Protein AF-A0A5C7MTZ8-F1 (afdb_monomer)

Foldseek 3Di:
DQVPADAFAPDWAQWDAFQWWFHHGPDIDGHLHIGTGRTHTDDGALDRQACPPDVVRGPDDPPDDDDDDDDDPVVSVVSHDDPPD

Solvent-accessible surface area (backbone atoms only — not comparable to full-atom values): 5293 Å² total; per-residue (Å²): 113,78,93,73,41,38,71,50,46,93,71,52,41,80,70,37,58,49,20,31,26,29,32,42,39,88,44,72,53,65,36,62,49,73,39,64,42,30,51,45,73,80,53,67,50,47,62,76,44,56,37,92,91,44,89,68,39,50,74,71,61,95,86,68,85,85,83,91,75,91,72,56,70,69,59,37,61,75,57,39,73,59,97,86,117

Sequence (85 aa):
DQRIAVPRHAAPRTKVKAGSVGIAGSQTGIYPFDSPGGWQLIGQTPFKLFNANKNPVCLLAPGDEVQFISISKEKFEAQYEHPGS

Mean predicted aligned error: 3.92 Å

Secondary structure (DSSP, 8-state):
-GGG-BPPPSS-EEEE-TTEEEEEBTEEEE-SSSEEE-SEEEEE-SS-SB-TTSSSSBS--TT---------HHHHHHH---TT-

Nearest PDB structures (foldseek):
  2phc-assembly1_B  TM=9.836E-01  e=1.108E-07  Pyrococcus horikoshii OT3
  3mml-assembly1_B  TM=9.520E-01  e=2.197E-06  Mycolicibacterium smegmatis MC2 155
  5dud-assembly2_D  TM=9.676E-01  e=6.072E-06  Escherichia coli K-12
  3ore-assembly1_A  TM=9.542E-01  e=1.478E-05  Thermus thermophilus HB8
  3opf-assembly2_B  TM=9.474E-01  e=1.678E-05  Thermus thermophilus HB8

pLDDT: mean 92.55, std 9.8, range [42.81, 97.94]

Structure (mmCIF, N/CA/C/O backbone):
data_AF-A0A5C7MTZ8-F1
#
_entry.id   AF-A0A5C7MTZ8-F1
#
loop_
_atom_site.group_PDB
_atom_site.id
_atom_site.type_symbol
_atom_site.label_atom_id
_atom_site.label_alt_id
_atom_site.label_comp_id
_atom_site.label_asym_id
_atom_site.label_entity_id
_atom_site.label_seq_id
_atom_site.pdbx_PDB_ins_code
_atom_site.Cartn_x
_atom_site.Cartn_y
_atom_site.Cartn_z
_atom_site.occupancy
_atom_site.B_iso_or_equiv
_atom_site.auth_seq_id
_atom_site.auth_comp_id
_atom_site.auth_asym_id
_atom_site.auth_atom_id
_atom_site.pdbx_PDB_model_num
ATOM 1 N N . ASP A 1 1 ? -5.633 -13.492 -9.769 1.00 85.88 1 ASP A N 1
ATOM 2 C CA . ASP A 1 1 ? -6.612 -13.668 -10.861 1.00 85.88 1 ASP A CA 1
ATOM 3 C C . ASP A 1 1 ? -6.050 -13.011 -12.117 1.00 85.88 1 ASP A C 1
ATOM 5 O O . ASP A 1 1 ? -5.690 -11.843 -12.055 1.00 85.88 1 ASP A O 1
ATOM 9 N N . GLN A 1 2 ? -5.894 -13.753 -13.216 1.00 89.75 2 GLN A N 1
ATOM 10 C CA . GLN A 1 2 ? -5.301 -13.214 -14.451 1.00 89.75 2 GLN A CA 1
ATOM 11 C C . GLN A 1 2 ? -6.211 -12.193 -15.147 1.00 89.75 2 GLN A C 1
ATOM 13 O O . GLN A 1 2 ? -5.721 -11.344 -15.881 1.00 89.75 2 GLN A O 1
ATOM 18 N N . ARG A 1 3 ? -7.523 -12.220 -14.880 1.00 95.06 3 ARG A N 1
ATOM 19 C CA . ARG A 1 3 ? -8.501 -11.308 -15.500 1.00 95.06 3 ARG A CA 1
ATOM 20 C C . ARG A 1 3 ? -8.304 -9.846 -15.102 1.00 95.06 3 ARG A C 1
ATOM 22 O O . ARG A 1 3 ? -8.779 -8.961 -15.799 1.00 95.06 3 ARG A O 1
ATOM 29 N N . ILE A 1 4 ? -7.619 -9.606 -13.985 1.00 91.94 4 ILE A N 1
ATOM 30 C CA . ILE A 1 4 ? -7.306 -8.265 -13.473 1.00 91.94 4 ILE A CA 1
ATOM 31 C C . ILE A 1 4 ? -5.819 -7.920 -13.612 1.00 91.94 4 ILE A C 1
ATOM 33 O O . ILE A 1 4 ? -5.383 -6.884 -13.112 1.00 91.94 4 ILE A O 1
ATOM 37 N N . ALA A 1 5 ? -5.026 -8.782 -14.258 1.00 93.94 5 ALA A N 1
ATOM 38 C CA . ALA A 1 5 ? -3.612 -8.524 -14.462 1.00 93.94 5 ALA A CA 1
ATOM 39 C C . ALA A 1 5 ? -3.430 -7.383 -15.469 1.00 93.94 5 ALA A C 1
ATOM 41 O O . ALA A 1 5 ? -3.940 -7.427 -16.586 1.00 93.94 5 ALA A O 1
ATOM 42 N N . VAL A 1 6 ? -2.695 -6.349 -15.065 1.00 93.50 6 VAL A N 1
ATOM 43 C CA . VAL A 1 6 ? -2.559 -5.110 -15.839 1.00 93.50 6 VAL A CA 1
ATOM 44 C C . VAL A 1 6 ? -1.142 -4.557 -15.695 1.00 93.50 6 VAL A C 1
ATOM 46 O O . VAL A 1 6 ? -0.595 -4.562 -14.587 1.00 93.50 6 VAL A O 1
ATOM 49 N N . PRO A 1 7 ? -0.488 -4.111 -16.783 1.00 92.12 7 PRO A N 1
ATOM 50 C CA . PRO A 1 7 ? 0.855 -3.560 -16.690 1.00 92.12 7 PRO A CA 1
ATOM 51 C C . PRO A 1 7 ? 0.888 -2.284 -15.841 1.00 92.12 7 PRO A C 1
ATOM 53 O O . PRO A 1 7 ? -0.103 -1.562 -15.684 1.00 92.12 7 PRO A O 1
ATOM 56 N N . ARG A 1 8 ? 2.081 -1.985 -15.320 1.00 92.12 8 ARG A N 1
ATOM 57 C CA . ARG A 1 8 ? 2.370 -0.685 -14.708 1.00 92.12 8 ARG A CA 1
ATOM 58 C C . ARG A 1 8 ? 2.147 0.427 -15.737 1.00 92.12 8 ARG A C 1
ATOM 60 O O . ARG A 1 8 ? 2.329 0.220 -16.935 1.00 92.12 8 ARG A O 1
ATOM 67 N N . HIS A 1 9 ? 1.796 1.617 -15.265 1.00 88.88 9 HIS A N 1
ATOM 68 C CA . HIS A 1 9 ? 1.830 2.821 -16.082 1.00 88.88 9 HIS A CA 1
ATOM 69 C C . HIS A 1 9 ? 3.217 3.009 -16.699 1.00 88.88 9 HIS A C 1
ATOM 71 O O . HIS A 1 9 ? 4.230 2.874 -16.010 1.00 88.88 9 HIS A O 1
ATOM 77 N N . ALA A 1 10 ? 3.236 3.377 -17.981 1.00 87.31 10 ALA A N 1
ATOM 78 C CA . ALA A 1 10 ? 4.463 3.709 -18.699 1.00 87.31 10 ALA A CA 1
ATOM 79 C C . ALA A 1 10 ? 5.179 4.922 -18.077 1.00 87.31 10 ALA A C 1
ATOM 81 O O . ALA A 1 10 ? 6.400 4.922 -17.959 1.00 87.31 10 ALA A O 1
ATOM 82 N N . ALA A 1 11 ? 4.414 5.919 -17.622 1.00 91.50 11 ALA A N 1
ATOM 83 C CA . ALA A 1 11 ? 4.911 7.034 -16.824 1.00 91.50 11 ALA A CA 1
ATOM 84 C C . ALA A 1 11 ? 4.428 6.877 -15.368 1.00 91.50 11 ALA A C 1
ATOM 86 O O . ALA A 1 11 ? 3.215 6.904 -15.130 1.00 91.50 11 ALA A O 1
ATOM 87 N N . PRO A 1 12 ? 5.324 6.681 -14.384 1.00 89.81 12 PRO A N 1
ATOM 88 C CA . PRO A 1 12 ? 4.923 6.535 -12.990 1.00 89.81 12 PRO A CA 1
ATOM 89 C C . PRO A 1 12 ? 4.355 7.846 -12.435 1.00 89.81 12 PRO A C 1
ATOM 91 O O . PRO A 1 12 ? 4.790 8.938 -12.799 1.00 89.81 12 PRO A O 1
ATOM 94 N N . ARG A 1 13 ? 3.407 7.742 -11.496 1.00 95.31 13 ARG A N 1
ATOM 95 C CA . ARG A 1 13 ? 2.966 8.901 -10.711 1.00 95.31 13 ARG A CA 1
ATOM 96 C C . ARG A 1 13 ? 4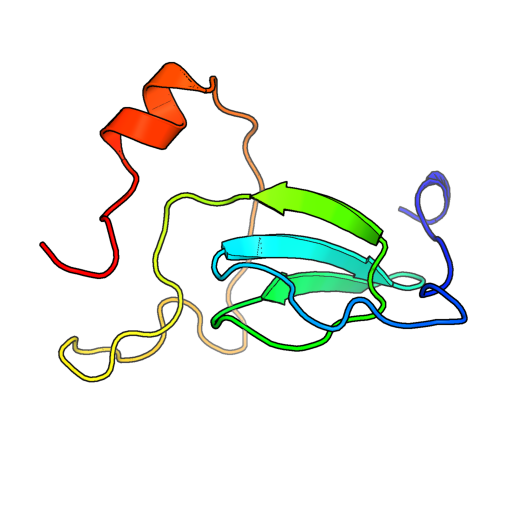.134 9.370 -9.856 1.00 95.31 13 ARG A C 1
ATOM 98 O O . ARG A 1 13 ? 4.794 8.554 -9.218 1.00 95.31 13 ARG A O 1
ATOM 105 N N . THR A 1 14 ? 4.342 10.679 -9.798 1.00 95.38 14 THR A N 1
ATOM 106 C CA . THR A 1 14 ? 5.361 11.299 -8.938 1.00 95.38 14 THR A CA 1
ATOM 107 C C . THR A 1 14 ? 5.025 11.159 -7.456 1.00 95.38 14 THR A C 1
ATOM 109 O O . THR A 1 14 ? 5.929 11.126 -6.626 1.00 95.38 14 THR A O 1
ATOM 112 N N . LYS A 1 15 ? 3.734 11.034 -7.122 1.00 96.06 15 LYS A N 1
ATOM 113 C CA . LYS A 1 15 ? 3.257 10.813 -5.759 1.00 96.06 15 LYS A CA 1
ATOM 114 C C . LYS A 1 15 ? 2.087 9.827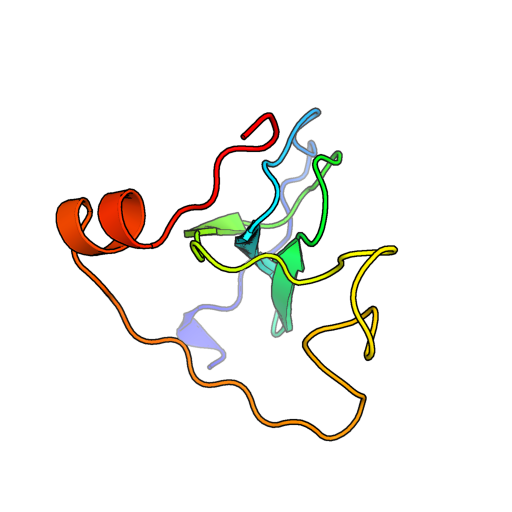 -5.726 1.00 96.06 15 LYS A C 1
ATOM 116 O O . LYS A 1 15 ? 1.038 10.069 -6.319 1.00 96.06 15 LYS A O 1
ATOM 121 N N . VAL A 1 16 ? 2.268 8.740 -4.988 1.00 96.81 16 VAL A N 1
ATOM 122 C CA . VAL A 1 16 ? 1.249 7.780 -4.555 1.00 96.81 16 VAL A CA 1
ATOM 123 C C . VAL A 1 16 ? 1.150 7.899 -3.040 1.00 96.81 16 VAL A C 1
ATOM 125 O O . VAL A 1 16 ? 2.176 7.947 -2.369 1.00 96.81 16 VAL A O 1
ATOM 128 N N . LYS A 1 17 ? -0.070 8.003 -2.503 1.00 95.88 17 LYS A N 1
ATOM 129 C CA . LYS A 1 17 ? -0.280 8.171 -1.059 1.00 95.88 17 LYS A CA 1
ATOM 130 C C . LYS A 1 17 ? 0.008 6.875 -0.301 1.00 95.88 17 LYS A C 1
ATOM 132 O O . LYS A 1 17 ? -0.345 5.796 -0.787 1.00 95.88 17 LYS A O 1
ATOM 137 N N . ALA A 1 18 ? 0.537 6.984 0.912 1.00 95.88 18 ALA A N 1
ATOM 138 C CA . ALA A 1 18 ? 0.613 5.864 1.844 1.00 95.88 18 ALA A CA 1
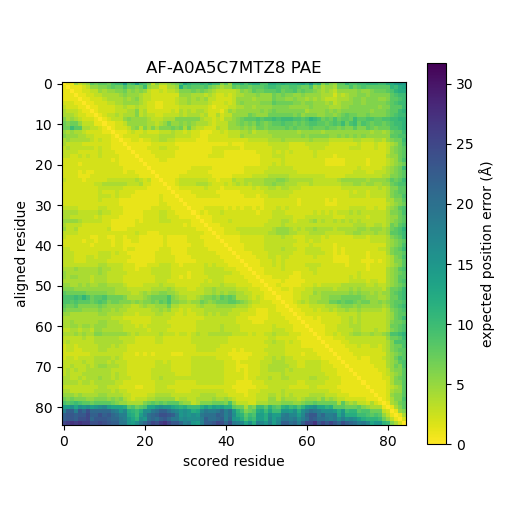ATOM 139 C C . ALA A 1 18 ? -0.763 5.185 2.021 1.00 95.88 18 ALA A C 1
ATOM 141 O O . ALA A 1 18 ? -1.816 5.833 2.017 1.00 95.88 18 ALA A O 1
ATOM 142 N N . GLY A 1 19 ? -0.752 3.861 2.135 1.00 96.38 19 GLY A N 1
ATOM 143 C CA . GLY A 1 19 ? -1.940 3.014 2.194 1.00 96.38 19 GLY A CA 1
ATOM 144 C C . GLY A 1 19 ? -2.582 2.722 0.834 1.00 96.38 19 GLY A C 1
ATOM 145 O O . GLY A 1 19 ? -3.532 1.945 0.790 1.00 96.38 19 GLY A O 1
ATOM 146 N N . SER A 1 20 ? -2.110 3.302 -0.280 1.00 97.88 20 SER A N 1
ATOM 147 C CA . SER A 1 20 ? -2.679 3.001 -1.606 1.00 97.88 20 SER A CA 1
ATOM 148 C C . SER A 1 20 ? -2.493 1.524 -1.951 1.00 97.88 20 SER A C 1
ATOM 150 O O . SER A 1 20 ? -1.400 0.988 -1.788 1.00 97.88 20 SER A O 1
ATOM 152 N N . VAL A 1 21 ? -3.542 0.886 -2.467 1.00 97.94 21 VAL A N 1
ATOM 153 C CA . VAL A 1 21 ? -3.529 -0.490 -2.978 1.00 97.94 21 VAL A CA 1
ATOM 154 C C . VAL A 1 21 ? -3.386 -0.435 -4.490 1.00 97.94 21 VAL A C 1
ATOM 156 O O . VAL A 1 21 ? -4.105 0.325 -5.147 1.00 97.94 21 VAL A O 1
ATOM 159 N N . GLY A 1 22 ? -2.494 -1.241 -5.058 1.00 97.38 22 GLY A N 1
ATOM 160 C CA . GLY A 1 22 ? -2.342 -1.300 -6.505 1.00 97.38 22 GLY A CA 1
ATOM 161 C C . GLY A 1 22 ? -2.098 -2.691 -7.061 1.00 97.38 22 GLY A C 1
ATOM 162 O O . GLY A 1 22 ? -1.767 -3.616 -6.324 1.00 97.38 22 GLY A O 1
ATOM 163 N N . ILE A 1 23 ? -2.199 -2.793 -8.385 1.00 97.38 23 ILE A N 1
ATOM 164 C CA . ILE A 1 23 ? -1.874 -3.988 -9.167 1.00 97.38 23 ILE A CA 1
ATOM 165 C C . ILE A 1 23 ? -0.767 -3.669 -10.182 1.00 97.38 23 ILE A C 1
ATOM 167 O O . ILE A 1 23 ? -0.752 -2.599 -10.802 1.00 97.38 23 ILE A O 1
ATOM 171 N N . ALA A 1 24 ? 0.158 -4.615 -10.359 1.00 95.69 24 ALA A N 1
ATOM 172 C CA . ALA A 1 24 ? 1.160 -4.617 -11.418 1.00 95.69 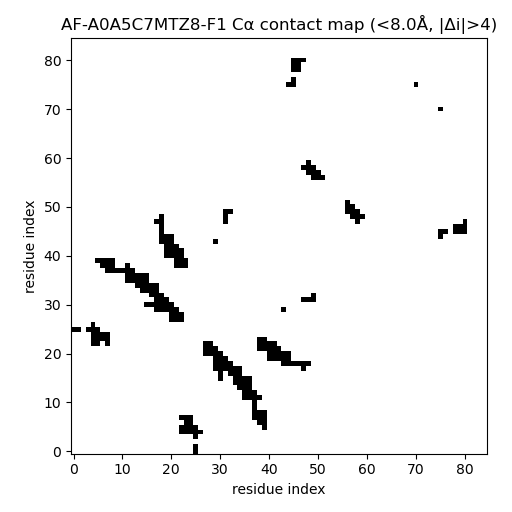24 ALA A CA 1
ATOM 173 C C . ALA A 1 24 ? 1.414 -6.046 -11.920 1.00 95.69 24 ALA A C 1
ATOM 175 O O . ALA A 1 24 ? 1.985 -6.878 -11.216 1.00 95.69 24 ALA A O 1
ATOM 176 N N . GLY A 1 25 ? 1.016 -6.328 -13.159 1.00 94.81 25 GLY A N 1
ATOM 177 C CA . GLY A 1 25 ? 1.001 -7.687 -13.688 1.00 94.81 25 GLY A CA 1
ATOM 178 C C . GLY A 1 25 ? 0.102 -8.571 -12.826 1.00 94.81 25 GLY A C 1
ATOM 179 O O . GLY A 1 25 ? -1.036 -8.209 -12.547 1.00 94.81 25 GLY A O 1
ATOM 180 N N . SER A 1 26 ? 0.624 -9.705 -12.369 1.00 95.56 26 SER A N 1
ATOM 181 C CA . SER A 1 26 ? -0.073 -10.627 -11.466 1.00 95.56 26 SER A CA 1
ATOM 182 C C . SER A 1 26 ? 0.065 -10.280 -9.976 1.00 95.56 26 SER A C 1
ATOM 184 O O . SER A 1 26 ? -0.447 -11.022 -9.139 1.00 95.56 26 SER A O 1
ATOM 186 N N . GLN A 1 27 ? 0.760 -9.191 -9.631 1.00 95.88 27 GLN A N 1
ATOM 187 C CA . GLN A 1 27 ? 1.039 -8.807 -8.246 1.00 95.88 27 GLN A CA 1
ATOM 188 C C . GLN A 1 27 ? 0.066 -7.735 -7.752 1.00 95.88 27 GLN A C 1
ATOM 190 O O . GLN A 1 27 ? -0.325 -6.842 -8.503 1.00 95.88 27 GLN A O 1
ATOM 195 N N . THR A 1 28 ? -0.268 -7.807 -6.464 1.00 97.06 28 THR A N 1
ATOM 196 C CA . THR A 1 28 ? -0.985 -6.772 -5.712 1.00 97.06 28 THR A CA 1
ATOM 197 C C . THR A 1 28 ? -0.197 -6.417 -4.455 1.00 97.06 28 THR A C 1
ATOM 199 O O . THR A 1 28 ? 0.699 -7.159 -4.049 1.00 97.06 28 THR A O 1
ATOM 202 N N . GLY A 1 29 ? -0.472 -5.258 -3.871 1.00 96.62 29 GLY A N 1
ATOM 203 C CA . GLY A 1 29 ? 0.346 -4.720 -2.797 1.00 96.62 29 GLY A CA 1
ATOM 204 C C . GLY A 1 29 ? -0.116 -3.349 -2.345 1.00 96.62 29 GLY A C 1
ATOM 205 O O . GLY A 1 29 ? -0.954 -2.705 -2.981 1.00 96.62 29 GLY A O 1
ATOM 206 N N . ILE A 1 30 ? 0.445 -2.921 -1.220 1.00 97.81 30 ILE A N 1
ATOM 207 C CA . ILE A 1 30 ? 0.104 -1.669 -0.557 1.00 97.81 30 ILE A CA 1
ATOM 208 C C . ILE A 1 30 ? 1.368 -0.817 -0.460 1.00 97.81 30 ILE A C 1
ATOM 210 O O . ILE A 1 30 ? 2.422 -1.310 -0.066 1.00 97.81 30 ILE A O 1
ATOM 214 N N . TYR A 1 31 ? 1.260 0.466 -0.789 1.00 97.06 31 TYR A N 1
ATOM 215 C CA . TYR A 1 31 ? 2.332 1.441 -0.605 1.00 97.06 31 TYR A CA 1
ATOM 216 C C . TYR A 1 31 ? 2.425 1.831 0.882 1.00 97.06 31 TYR A C 1
ATOM 218 O O . TYR A 1 31 ? 1.493 2.458 1.384 1.00 97.06 31 TYR A O 1
ATOM 226 N N . PRO A 1 32 ? 3.505 1.505 1.622 1.00 95.06 32 PRO A N 1
ATOM 227 C CA . PRO A 1 32 ? 3.588 1.813 3.055 1.00 95.06 32 PRO A CA 1
ATOM 228 C C . PRO A 1 32 ? 3.866 3.298 3.345 1.00 95.06 32 PRO A C 1
ATOM 230 O O . PRO A 1 32 ? 3.608 3.761 4.454 1.00 95.06 32 PRO A O 1
ATOM 233 N N . PHE A 1 33 ? 4.361 4.044 2.353 1.00 95.00 33 PHE A N 1
ATOM 234 C CA . PHE A 1 33 ? 4.745 5.454 2.453 1.00 95.00 33 PHE A CA 1
ATOM 235 C C . PHE A 1 33 ? 4.292 6.239 1.223 1.00 95.00 33 PHE A C 1
ATOM 237 O O . PHE A 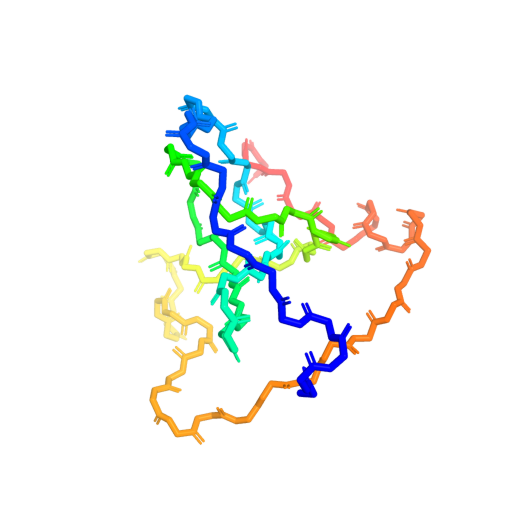1 33 ? 3.992 5.649 0.183 1.00 95.00 33 PHE A O 1
ATOM 244 N N . ASP A 1 34 ? 4.316 7.568 1.332 1.00 96.00 34 ASP A N 1
ATOM 245 C CA . ASP A 1 34 ? 4.215 8.452 0.175 1.00 96.00 34 ASP A CA 1
ATOM 246 C C . ASP A 1 34 ? 5.447 8.261 -0.723 1.00 96.00 34 ASP A C 1
ATOM 248 O O . ASP A 1 34 ? 6.575 8.522 -0.302 1.00 96.00 34 ASP A O 1
ATOM 252 N N . SER A 1 35 ? 5.252 7.803 -1.959 1.00 96.12 35 SER A N 1
ATOM 253 C CA . SER A 1 35 ? 6.358 7.558 -2.893 1.00 96.12 35 SER A CA 1
ATOM 254 C C . SER A 1 35 ? 5.917 7.615 -4.359 1.00 96.12 35 SER A C 1
ATOM 256 O O . SER A 1 35 ? 4.722 7.532 -4.651 1.00 96.12 35 SER A O 1
ATOM 258 N N . PRO A 1 36 ? 6.845 7.769 -5.319 1.00 96.69 36 PRO A N 1
ATOM 259 C CA . PRO A 1 36 ? 6.532 7.578 -6.729 1.00 96.69 36 PRO A CA 1
ATOM 260 C C . PRO A 1 36 ? 6.119 6.128 -7.024 1.00 96.69 36 PRO A C 1
ATOM 262 O O . PRO A 1 36 ? 6.647 5.183 -6.437 1.00 96.69 36 PRO A O 1
ATOM 265 N N . GLY A 1 37 ? 5.204 5.922 -7.972 1.00 96.19 37 GLY A N 1
ATOM 266 C CA . GLY A 1 37 ? 4.692 4.583 -8.257 1.00 96.19 37 GLY A CA 1
ATOM 267 C C . GLY A 1 37 ? 3.985 4.446 -9.599 1.00 96.19 37 GLY A C 1
ATOM 268 O O . GLY A 1 37 ? 3.184 5.290 -10.000 1.00 96.19 37 GLY A O 1
ATOM 269 N N . GLY A 1 38 ? 4.276 3.346 -10.294 1.00 96.56 38 GLY A N 1
ATOM 270 C CA . GLY A 1 38 ? 3.662 3.008 -11.581 1.00 96.56 38 GLY A CA 1
ATOM 271 C C . GL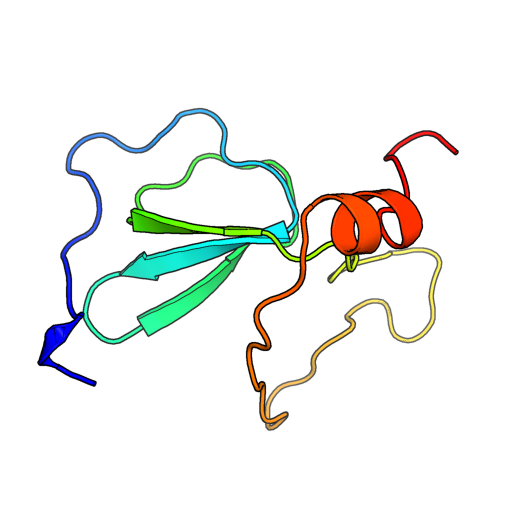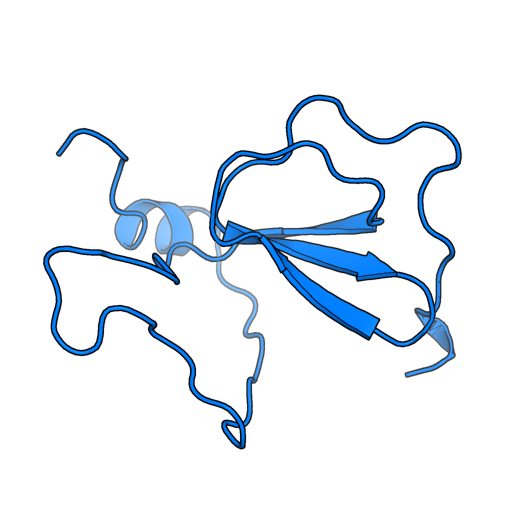Y A 1 38 ? 2.508 2.011 -11.497 1.00 96.56 38 GLY A C 1
ATOM 272 O O . GLY A 1 38 ? 2.005 1.609 -12.535 1.00 96.56 38 GLY A O 1
ATOM 273 N N . TRP A 1 39 ? 2.099 1.544 -10.317 1.00 97.62 39 TRP A N 1
ATOM 274 C CA . TRP A 1 39 ? 1.042 0.532 -10.237 1.00 97.62 39 TRP A CA 1
ATOM 275 C C . TRP A 1 39 ? -0.330 1.139 -10.558 1.00 97.62 39 TRP A C 1
ATOM 277 O O . TRP A 1 39 ? -0.550 2.345 -10.390 1.00 97.62 39 TRP A O 1
ATOM 287 N N . GLN A 1 40 ? -1.250 0.305 -11.038 1.00 96.94 40 GLN A N 1
ATOM 288 C CA . GLN A 1 40 ? -2.648 0.694 -11.210 1.00 96.94 40 GLN A CA 1
ATOM 289 C C . GLN A 1 40 ? -3.289 0.754 -9.828 1.00 96.94 40 GLN A C 1
ATOM 291 O O . GLN A 1 40 ? -3.371 -0.273 -9.160 1.00 96.94 40 GLN A O 1
ATOM 296 N N . LEU A 1 41 ? -3.679 1.944 -9.370 1.00 97.12 41 LEU A N 1
ATOM 297 C CA . LEU A 1 41 ? -4.251 2.124 -8.034 1.00 97.12 41 LEU A CA 1
ATOM 298 C C . LEU A 1 41 ? -5.732 1.744 -8.050 1.00 97.12 41 LEU A C 1
ATOM 300 O O . LEU A 1 41 ? -6.480 2.238 -8.890 1.00 97.12 41 LEU A O 1
ATOM 304 N N . ILE A 1 42 ? -6.141 0.887 -7.118 1.00 96.69 42 ILE A N 1
ATOM 305 C CA . ILE A 1 42 ? -7.491 0.300 -7.071 1.00 96.69 42 ILE A CA 1
ATOM 306 C C . ILE A 1 42 ? -8.222 0.548 -5.747 1.00 96.69 42 ILE A C 1
ATOM 308 O O . ILE A 1 42 ? -9.392 0.207 -5.612 1.00 96.69 42 ILE A O 1
ATOM 312 N N . GLY A 1 43 ? -7.546 1.134 -4.760 1.00 96.94 43 GLY A N 1
ATOM 313 C CA . GLY A 1 43 ? -8.125 1.425 -3.454 1.00 96.94 43 GLY A CA 1
ATOM 314 C C . GLY A 1 43 ? -7.099 1.993 -2.484 1.00 96.94 43 GLY A C 1
ATOM 315 O O . GLY A 1 43 ? -5.959 2.277 -2.857 1.00 96.94 43 GLY A O 1
ATOM 316 N N . GLN A 1 44 ? -7.502 2.144 -1.227 1.00 97.44 44 GLN A N 1
ATOM 317 C CA . GLN A 1 44 ? -6.641 2.592 -0.139 1.00 97.44 44 GLN A CA 1
ATOM 318 C C . GLN A 1 44 ? -7.059 1.890 1.156 1.00 97.44 44 GLN A C 1
ATOM 320 O O . GLN A 1 44 ? -8.249 1.695 1.395 1.00 97.44 44 GLN A O 1
ATOM 325 N N . THR A 1 45 ? -6.092 1.514 1.990 1.00 96.56 45 THR A N 1
ATOM 326 C CA . THR A 1 45 ? -6.340 1.049 3.360 1.00 96.56 45 THR A CA 1
ATOM 327 C C . THR A 1 45 ? -6.153 2.195 4.355 1.00 96.56 45 THR A C 1
ATOM 329 O O . THR A 1 45 ? -5.248 3.013 4.157 1.00 96.56 45 THR A O 1
ATOM 332 N N . PRO A 1 46 ? -6.978 2.281 5.416 1.00 95.50 46 PRO A N 1
ATOM 333 C CA . PRO A 1 46 ? -6.786 3.287 6.449 1.00 95.50 46 PRO A CA 1
ATOM 334 C C . PRO A 1 46 ? -5.626 2.946 7.402 1.00 95.50 46 PRO A C 1
ATOM 336 O O . PRO A 1 46 ? -5.206 3.788 8.190 1.00 95.50 46 PRO A O 1
ATOM 339 N N . PHE A 1 47 ? -5.097 1.718 7.343 1.00 93.88 47 PHE A N 1
ATOM 340 C CA . PHE A 1 47 ? -4.069 1.246 8.265 1.00 93.88 47 PHE A CA 1
ATOM 341 C C . PHE A 1 47 ? -2.663 1.714 7.884 1.00 93.88 47 PHE A C 1
ATOM 343 O O . PHE A 1 47 ? -2.274 1.732 6.715 1.00 93.88 47 PHE A O 1
ATOM 350 N N . LYS A 1 48 ? -1.856 2.007 8.907 1.00 93.12 48 LYS A N 1
ATOM 351 C CA . LYS A 1 48 ? -0.435 2.325 8.764 1.00 93.12 48 LYS A CA 1
ATOM 352 C C . LYS A 1 48 ? 0.398 1.042 8.767 1.00 93.12 48 LYS A C 1
ATOM 354 O O . LYS A 1 48 ? 0.521 0.381 9.793 1.00 93.12 48 LYS A O 1
ATOM 359 N N . LEU A 1 49 ? 0.985 0.708 7.617 1.00 94.12 49 LEU A N 1
ATOM 360 C CA . LEU A 1 49 ? 1.743 -0.538 7.434 1.00 94.12 49 LEU A CA 1
ATOM 361 C C . LEU A 1 49 ? 3.118 -0.516 8.094 1.00 94.12 49 LEU A C 1
ATOM 363 O O . LEU A 1 49 ? 3.646 -1.569 8.438 1.00 94.12 49 LEU A O 1
ATOM 367 N N . PHE A 1 50 ? 3.696 0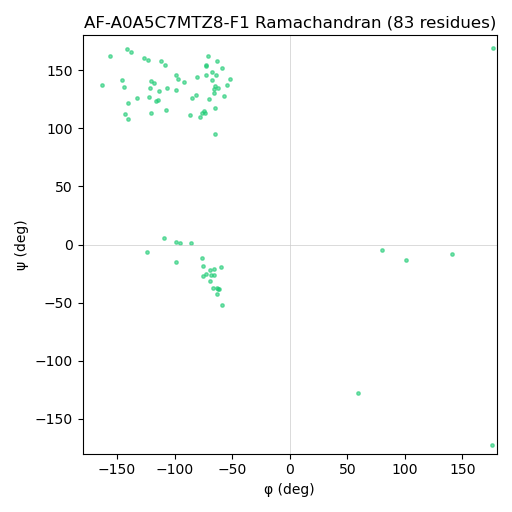.673 8.243 1.00 94.19 50 PHE A N 1
ATOM 368 C CA . PHE A 1 50 ? 4.981 0.866 8.891 1.00 94.19 50 PHE A CA 1
ATOM 369 C C . PHE A 1 50 ? 4.903 2.013 9.893 1.00 94.19 50 PHE A C 1
ATOM 371 O O . PHE A 1 50 ? 4.539 3.139 9.544 1.00 94.19 50 PHE A O 1
ATOM 378 N N . ASN A 1 51 ? 5.288 1.748 11.136 1.00 91.75 51 ASN A N 1
ATOM 379 C CA . ASN A 1 51 ? 5.403 2.748 12.182 1.00 91.75 51 ASN A CA 1
ATOM 380 C C . ASN A 1 51 ? 6.645 2.476 13.039 1.00 91.75 51 ASN A C 1
ATOM 382 O O . ASN A 1 51 ? 6.640 1.570 13.863 1.00 91.75 51 ASN A O 1
ATOM 386 N N . ALA A 1 52 ? 7.678 3.311 12.888 1.00 92.12 52 ALA A N 1
ATOM 387 C CA . ALA A 1 52 ? 8.937 3.193 13.629 1.00 92.12 52 ALA A CA 1
ATOM 388 C C . ALA A 1 52 ? 8.775 3.280 15.160 1.00 92.12 52 ALA A C 1
ATOM 390 O O . ALA A 1 52 ? 9.650 2.827 15.887 1.00 92.12 52 ALA A O 1
ATOM 391 N N . ASN A 1 53 ? 7.657 3.834 15.643 1.00 93.31 53 ASN A N 1
ATOM 392 C CA . ASN A 1 53 ? 7.370 3.991 17.069 1.00 93.31 53 ASN A CA 1
ATOM 393 C C . ASN A 1 53 ? 6.520 2.842 17.649 1.00 93.31 53 ASN A C 1
ATOM 395 O O . ASN A 1 53 ? 6.152 2.896 18.821 1.00 93.31 53 ASN A O 1
ATOM 399 N N . LYS A 1 54 ? 6.152 1.830 16.848 1.00 90.19 54 LYS A N 1
ATOM 400 C CA . LYS A 1 54 ? 5.412 0.638 17.300 1.00 90.19 54 LYS A CA 1
ATOM 401 C C . LYS A 1 54 ? 6.326 -0.591 17.292 1.00 90.19 54 LYS A C 1
ATOM 403 O O . LYS A 1 54 ? 7.292 -0.652 16.539 1.00 90.19 54 LYS A O 1
ATOM 408 N N . ASN A 1 55 ? 6.001 -1.579 18.126 1.00 90.38 55 ASN A N 1
ATOM 409 C CA . ASN A 1 55 ? 6.607 -2.907 18.087 1.00 90.38 55 ASN A CA 1
ATOM 410 C C . ASN A 1 55 ? 5.497 -3.947 17.840 1.00 90.38 55 ASN A C 1
ATOM 412 O O . ASN A 1 55 ? 4.636 -4.093 18.710 1.00 90.38 55 ASN A O 1
ATOM 416 N N . PRO A 1 56 ? 5.471 -4.638 16.687 1.00 90.75 56 PRO A N 1
ATOM 417 C CA . PRO A 1 56 ? 6.438 -4.567 15.588 1.00 90.75 56 PRO A CA 1
ATOM 418 C C . PRO A 1 56 ? 6.340 -3.264 14.776 1.00 90.75 56 PRO A C 1
ATOM 420 O O . PRO A 1 56 ? 5.286 -2.629 14.712 1.00 90.75 56 PRO A O 1
ATOM 423 N N . VAL A 1 57 ? 7.450 -2.873 14.135 1.00 94.31 57 VAL A N 1
ATOM 424 C CA . VAL A 1 57 ? 7.494 -1.669 13.279 1.00 94.31 57 VAL A CA 1
ATOM 425 C C . VAL A 1 57 ? 6.748 -1.860 11.957 1.00 94.31 57 VAL A C 1
ATOM 427 O O . VAL A 1 57 ? 6.273 -0.886 11.377 1.00 94.31 57 VAL A O 1
ATOM 430 N N . CYS A 1 58 ? 6.626 -3.104 11.490 1.00 95.69 58 CYS A N 1
ATOM 431 C CA . CYS A 1 58 ? 5.857 -3.491 10.311 1.00 95.69 58 CYS A CA 1
ATOM 432 C C . CYS A 1 58 ? 4.581 -4.208 10.750 1.00 95.69 58 CYS A C 1
ATOM 434 O O . CYS A 1 58 ? 4.638 -5.101 11.591 1.00 95.69 58 CYS A O 1
ATOM 436 N N . LEU A 1 59 ? 3.448 -3.849 10.148 1.00 94.19 59 LEU A N 1
ATOM 437 C CA . LEU A 1 59 ? 2.166 -4.512 10.391 1.00 94.19 59 LEU A CA 1
ATOM 438 C C . LEU A 1 59 ? 2.123 -5.937 9.821 1.00 94.19 59 LEU A C 1
ATOM 440 O O . LEU A 1 59 ? 1.419 -6.778 10.363 1.00 94.19 59 LEU A O 1
ATOM 444 N N . LEU A 1 60 ? 2.844 -6.177 8.722 1.00 95.50 60 LEU A N 1
ATOM 445 C CA . LEU A 1 60 ? 2.876 -7.450 8.001 1.00 95.50 60 LEU A CA 1
ATOM 446 C C . LEU A 1 60 ? 4.294 -8.028 8.024 1.00 95.50 60 LEU A C 1
ATOM 448 O O . LEU A 1 60 ? 5.266 -7.293 7.810 1.00 95.50 60 LEU A O 1
ATOM 452 N N . ALA A 1 61 ? 4.399 -9.337 8.226 1.00 95.75 61 ALA A N 1
ATOM 453 C CA . ALA A 1 61 ? 5.623 -10.120 8.153 1.00 95.75 61 ALA A CA 1
ATOM 454 C C . ALA A 1 61 ? 5.608 -11.078 6.942 1.00 95.75 61 ALA A C 1
ATOM 456 O O . ALA A 1 61 ? 4.545 -11.427 6.421 1.00 95.75 61 ALA A O 1
ATOM 457 N N . PRO A 1 62 ? 6.780 -11.528 6.453 1.00 95.81 62 PRO A N 1
ATOM 458 C CA . PRO A 1 62 ? 6.839 -12.580 5.444 1.00 95.81 62 PRO A CA 1
ATOM 459 C C . PRO A 1 62 ? 6.122 -13.850 5.917 1.00 95.81 62 PRO A C 1
ATOM 461 O O . PRO A 1 62 ? 6.429 -14.371 6.985 1.00 95.81 62 PRO A O 1
ATOM 464 N N . GLY A 1 63 ? 5.206 -14.356 5.092 1.00 96.81 63 GLY A N 1
ATOM 465 C CA . GLY A 1 63 ? 4.375 -15.520 5.411 1.00 96.81 63 GLY A CA 1
ATOM 466 C C . GLY A 1 63 ? 2.952 -15.171 5.850 1.00 96.81 63 GLY A C 1
ATOM 467 O O . GLY A 1 63 ? 2.105 -16.058 5.824 1.00 96.81 63 GLY A O 1
ATOM 468 N N . ASP A 1 64 ? 2.665 -13.907 6.174 1.00 96.69 64 ASP A N 1
ATOM 469 C CA . ASP A 1 64 ? 1.303 -13.478 6.493 1.00 96.69 64 ASP A CA 1
ATOM 470 C C . ASP A 1 64 ? 0.386 -13.548 5.265 1.00 96.69 64 ASP A C 1
ATOM 472 O O . ASP A 1 64 ? 0.759 -13.170 4.148 1.00 96.69 64 ASP A O 1
ATOM 476 N N . GLU A 1 65 ? -0.856 -13.969 5.493 1.00 97.00 65 GLU A N 1
ATOM 477 C CA . GLU A 1 65 ? -1.924 -13.898 4.503 1.00 97.00 65 GLU A CA 1
ATOM 478 C C . GLU A 1 65 ? -2.701 -12.585 4.639 1.00 97.00 65 GLU A C 1
ATOM 480 O O . GLU A 1 65 ? -3.002 -12.117 5.738 1.00 97.00 65 GLU A O 1
ATOM 485 N N . VAL A 1 66 ? -3.057 -11.986 3.502 1.00 95.88 66 VAL A N 1
ATOM 486 C CA . VAL A 1 66 ? -3.766 -10.703 3.454 1.00 95.88 66 VAL A CA 1
ATOM 487 C C . VAL A 1 66 ? -5.074 -10.862 2.693 1.00 95.88 66 VAL A C 1
ATOM 489 O O . VAL A 1 66 ? -5.085 -11.269 1.531 1.00 95.88 66 VAL A O 1
ATOM 492 N N . GLN A 1 67 ? -6.175 -10.452 3.324 1.00 96.88 67 GLN A N 1
ATOM 493 C CA . GLN A 1 67 ? -7.485 -10.353 2.692 1.00 96.88 67 GLN A CA 1
ATOM 494 C C . GLN A 1 67 ? -7.937 -8.891 2.630 1.00 96.88 67 GLN A C 1
ATOM 496 O O . GLN A 1 67 ? -8.037 -8.206 3.647 1.00 96.88 67 GLN A O 1
ATOM 501 N N . PHE A 1 68 ? -8.248 -8.412 1.425 1.00 96.38 68 PHE A N 1
ATOM 502 C CA . PHE A 1 68 ? -8.817 -7.080 1.231 1.00 96.38 68 PHE A CA 1
ATOM 503 C C . PHE A 1 68 ? -10.334 -7.124 1.409 1.00 96.38 68 PHE A C 1
ATOM 505 O O . PHE A 1 68 ? -11.017 -7.889 0.731 1.00 96.38 68 PHE A O 1
ATOM 512 N N . ILE A 1 69 ? -10.856 -6.267 2.287 1.00 97.19 69 ILE A N 1
ATOM 513 C CA . ILE A 1 69 ? -12.293 -6.106 2.524 1.00 97.19 69 ILE A CA 1
ATOM 514 C C . ILE A 1 69 ? -12.694 -4.692 2.115 1.00 97.19 69 ILE A C 1
ATOM 516 O O . ILE A 1 69 ? -12.143 -3.715 2.623 1.00 97.19 69 ILE A O 1
ATOM 520 N N . SER A 1 70 ? -13.656 -4.574 1.200 1.00 97.50 70 SER A N 1
ATOM 521 C CA . SER A 1 70 ? -14.211 -3.276 0.819 1.00 97.50 70 SER A CA 1
ATOM 522 C C . SER A 1 70 ? -14.959 -2.656 1.998 1.00 97.50 70 SER A C 1
ATOM 524 O O . SER A 1 70 ? -15.825 -3.299 2.594 1.00 97.50 70 SER A O 1
ATOM 526 N N . ILE A 1 71 ? -14.657 -1.398 2.302 1.00 97.12 71 ILE A N 1
ATOM 527 C CA . ILE A 1 71 ? -15.337 -0.610 3.332 1.00 97.12 71 ILE A CA 1
ATOM 528 C C . ILE A 1 71 ? -15.905 0.670 2.723 1.00 97.12 71 ILE A C 1
ATOM 530 O O . ILE A 1 71 ? -15.462 1.107 1.661 1.00 97.12 71 ILE A O 1
ATOM 534 N N . SER A 1 72 ? -16.889 1.266 3.397 1.00 97.81 72 SER A N 1
ATOM 535 C CA . SER A 1 72 ? -17.400 2.575 3.000 1.00 97.81 72 SER A CA 1
ATOM 536 C C . SER A 1 72 ? -16.374 3.674 3.289 1.00 97.81 72 SER A C 1
ATOM 538 O O . SER A 1 72 ? -15.448 3.494 4.089 1.00 97.81 72 SER A O 1
ATOM 540 N N . LYS A 1 73 ? -16.553 4.831 2.651 1.00 95.94 73 LYS A N 1
ATOM 541 C CA . LYS A 1 73 ? -15.688 5.992 2.865 1.00 95.94 73 LYS A CA 1
ATOM 542 C C . LYS A 1 73 ? -15.774 6.499 4.307 1.00 95.94 73 LYS A C 1
ATOM 544 O O . LYS A 1 73 ? -14.752 6.833 4.889 1.00 95.94 73 LYS A O 1
ATOM 549 N N . GLU A 1 74 ? -16.958 6.472 4.907 1.00 97.06 74 GLU A N 1
ATOM 550 C CA . GLU A 1 74 ? -17.180 6.896 6.293 1.00 97.06 74 GLU A CA 1
ATOM 551 C C . GLU A 1 74 ? -16.401 6.001 7.262 1.00 97.06 74 GLU A C 1
ATOM 553 O O . GLU A 1 74 ? -15.742 6.483 8.180 1.00 97.06 74 GLU A O 1
ATOM 558 N N . LYS A 1 75 ? -16.417 4.680 7.025 1.00 95.94 75 LYS A N 1
ATOM 559 C CA . LYS A 1 75 ? -15.635 3.733 7.826 1.00 95.94 75 LYS A CA 1
ATOM 560 C C . LYS A 1 75 ? -14.135 3.926 7.620 1.00 95.94 75 LYS A C 1
ATOM 562 O O . LYS A 1 75 ? -13.383 3.816 8.583 1.00 95.94 75 LYS A O 1
ATOM 567 N N . PHE A 1 76 ? -13.708 4.225 6.393 1.00 96.06 76 PHE A N 1
ATOM 568 C CA . PHE A 1 76 ? -12.318 4.567 6.109 1.00 96.06 76 PHE A CA 1
ATOM 569 C C . PHE A 1 76 ? -11.888 5.792 6.920 1.00 96.06 76 PHE A C 1
ATOM 571 O O . PHE A 1 76 ? -10.901 5.716 7.639 1.00 96.06 76 PHE A O 1
ATOM 578 N N . GLU A 1 77 ? -12.643 6.889 6.855 1.00 94.38 77 GLU A N 1
ATOM 579 C CA . GLU A 1 77 ? -12.329 8.142 7.553 1.00 94.38 77 GLU A CA 1
ATOM 580 C C . GLU A 1 77 ? -12.318 7.971 9.075 1.00 94.38 77 GLU A C 1
ATOM 582 O O . GLU A 1 77 ? -11.427 8.490 9.736 1.00 94.38 77 GLU A O 1
ATOM 587 N N . ALA A 1 78 ? -13.234 7.172 9.628 1.00 93.94 78 ALA A N 1
ATOM 588 C CA . ALA A 1 78 ? -13.255 6.860 11.057 1.00 93.94 78 ALA A CA 1
ATOM 589 C C . ALA A 1 78 ? -12.040 6.036 11.531 1.00 93.94 78 ALA A C 1
ATOM 591 O O . ALA A 1 78 ? -11.694 6.076 12.709 1.00 93.94 78 ALA A O 1
ATOM 592 N N . GLN A 1 79 ? -11.418 5.257 10.641 1.00 91.19 79 GLN A N 1
ATOM 593 C CA . GLN A 1 79 ? -10.261 4.405 10.947 1.00 91.19 79 GLN A CA 1
ATOM 594 C C . GLN A 1 79 ? -8.926 5.040 10.543 1.00 91.19 79 GLN A C 1
ATOM 596 O O . GLN A 1 79 ? -7.870 4.541 10.932 1.00 91.19 79 GLN A O 1
ATOM 601 N N . TYR A 1 80 ? -8.960 6.087 9.719 1.00 87.25 80 TYR A N 1
ATOM 602 C CA . TYR A 1 80 ? -7.771 6.692 9.147 1.00 87.25 80 TYR A CA 1
ATOM 603 C C . TYR A 1 80 ? -7.075 7.584 10.173 1.00 87.25 80 TYR A C 1
ATOM 605 O O . TYR A 1 80 ? -7.546 8.669 10.504 1.00 87.25 80 TYR A O 1
ATOM 613 N N . GLU A 1 81 ? -5.914 7.140 10.651 1.00 70.62 81 GLU A N 1
ATOM 614 C CA . GLU A 1 81 ? -5.026 7.982 11.451 1.00 70.62 81 GLU A CA 1
ATOM 615 C C . GLU A 1 81 ? -4.331 8.993 10.524 1.00 70.62 81 GLU A C 1
ATOM 617 O O . GLU A 1 81 ? -3.548 8.624 9.640 1.00 70.62 81 GLU A O 1
ATOM 622 N N . HIS A 1 82 ? -4.617 10.284 10.708 1.00 62.66 82 HIS A N 1
ATOM 623 C CA . HIS A 1 82 ? -3.971 11.331 9.929 1.00 62.66 82 HIS A CA 1
ATOM 624 C C . HIS A 1 82 ? -2.469 11.385 10.245 1.00 62.66 82 HIS A C 1
ATOM 626 O O . HIS A 1 82 ? -2.082 11.402 11.414 1.00 62.66 82 HIS A O 1
ATOM 632 N N . PRO A 1 83 ? -1.587 11.474 9.233 1.00 53.22 83 PRO A N 1
ATOM 633 C CA . PRO A 1 83 ? -0.187 11.790 9.480 1.00 53.22 83 PRO A CA 1
ATOM 634 C C . PRO A 1 83 ? -0.095 13.217 10.049 1.00 53.22 83 PRO A C 1
ATOM 636 O O . PRO A 1 83 ? -0.113 14.187 9.295 1.00 53.22 83 PRO A O 1
ATOM 639 N N . GLY A 1 84 ? -0.052 13.335 11.380 1.00 50.59 84 GLY A N 1
ATOM 640 C CA . GLY A 1 84 ? 0.008 14.609 12.105 1.00 50.59 84 GLY A CA 1
ATOM 641 C C . GLY A 1 84 ? -0.817 14.687 13.398 1.00 50.59 84 GLY A C 1
ATOM 642 O O . GLY A 1 84 ? -0.673 15.680 14.105 1.00 50.59 84 GLY A O 1
ATOM 643 N N . SER A 1 85 ? -1.655 13.687 13.702 1.00 42.81 85 SER A N 1
ATOM 644 C CA . SER A 1 85 ? -2.297 13.520 15.020 1.00 42.81 85 SER A CA 1
ATOM 645 C C . SER A 1 85 ? -1.404 12.788 16.012 1.00 42.81 85 SER A C 1
ATOM 647 O O . SER A 1 85 ? -0.745 11.819 15.563 1.00 42.81 85 SER A O 1
#

Radius of gyration: 13.75 Å; Cα contacts (8 Å, |Δi|>4): 127; chains: 1;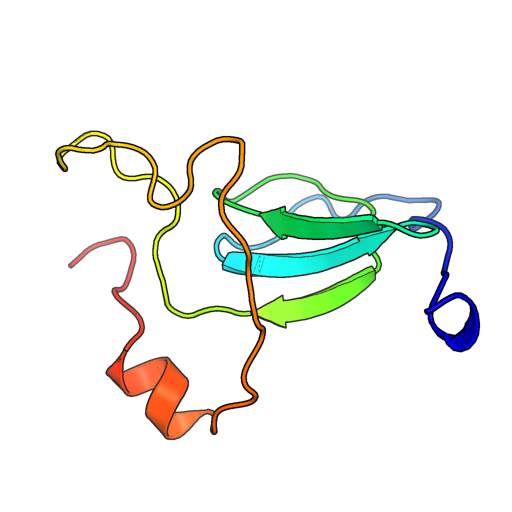 bounding box: 26×30×37 Å